Protein AF-A0A251S035-F1 (afdb_monomer_lite)

Organism: Helianthus annuus (NCBI:txid4232)

Radius of gyration: 19.84 Å; chains: 1; bounding box: 71×56×39 Å

Secondary structure (DSSP, 8-state):
--HHHHHHHHHGGGS-TTTSPPEEE--GGGS-GGGGSTT--HHHHHHHHHHHHHHHHHHTT---GGG--EEEEEEEETTEEEEEEEETTT--EEEE--------HHHHHTTHHHHTSTTTS--HHHHHHHHHHHHHHHHHHTTS----------

Foldseek 3Di:
DQVVQVVVLVCLVVDDPPPDAREHEAGQPLDDPVCPDPPHDLVNLCVSNVVRVLVSCVVSVVVALLRHQWYWHWHQDPNAIKIWIAGLVPRDIDIGHPDDDPDDPCVVCVCVVVSCGSSSDDRSVVSRVVSVVVVVVVVVVVVPDDDPDDDDDD

Sequence (154 aa):
MDAFVDVLNFEEKKRDKKSSPYRLFLPTTILQDEMFEPKITDSDRLKVFGPSVDDILCKYQVKKVDKVDLIFIPVLLSDHYWCLCFNMKNGDIELIDNSRYAESFTKRYRGRPEKLSSNTIPKRQNWTKRVDNKVGKSKNNSKGNGLENSSKRL

InterPro domains:
  IPR038765 Papain-like cysteine peptidase superfamily [SSF54001]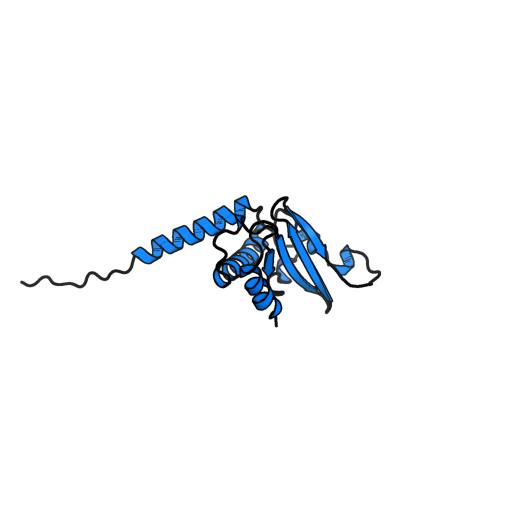 (43-104)

Structure (mmCIF, N/CA/C/O backbone):
data_AF-A0A251S035-F1
#
_entry.id   AF-A0A251S035-F1
#
loop_
_atom_site.group_PDB
_atom_site.id
_atom_site.type_symbol
_atom_site.label_atom_id
_atom_site.label_alt_id
_atom_site.label_comp_id
_atom_site.label_asym_id
_atom_site.label_entity_id
_atom_site.label_seq_id
_atom_site.pdbx_PDB_ins_code
_atom_site.Cartn_x
_atom_site.Cartn_y
_atom_site.Cartn_z
_atom_site.occupancy
_atom_site.B_iso_or_equiv
_atom_site.auth_seq_id
_atom_site.auth_comp_id
_atom_site.auth_asym_id
_atom_site.auth_atom_id
_atom_site.pdbx_PDB_model_num
ATOM 1 N N . MET A 1 1 ? -10.310 -9.720 -10.085 1.00 59.16 1 MET A N 1
ATOM 2 C CA . MET A 1 1 ? -11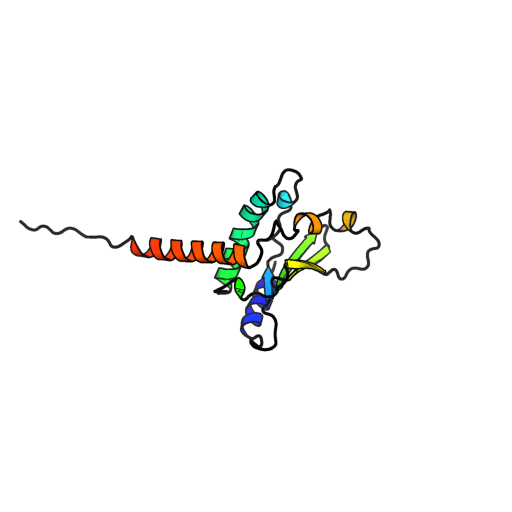.354 -9.605 -9.042 1.00 59.16 1 MET A CA 1
ATOM 3 C C . MET A 1 1 ? -10.637 -9.545 -7.701 1.00 59.16 1 MET A C 1
ATOM 5 O O . MET A 1 1 ? -9.929 -10.487 -7.380 1.00 59.16 1 MET A O 1
ATOM 9 N N . ASP A 1 2 ? -10.774 -8.449 -6.955 1.00 87.19 2 ASP A N 1
ATOM 10 C CA . ASP A 1 2 ? -9.996 -8.173 -5.733 1.00 87.19 2 ASP A CA 1
ATOM 11 C C . ASP A 1 2 ? -10.732 -8.611 -4.451 1.00 87.19 2 ASP A C 1
ATOM 13 O O . ASP A 1 2 ? -10.765 -7.894 -3.454 1.00 87.19 2 ASP A O 1
ATOM 17 N N . ALA A 1 3 ? -11.347 -9.799 -4.462 1.00 90.94 3 ALA A N 1
ATOM 18 C CA . ALA A 1 3 ? -12.178 -10.281 -3.349 1.00 90.94 3 ALA A CA 1
ATOM 19 C C . ALA A 1 3 ? -11.421 -10.351 -2.005 1.00 90.94 3 ALA A C 1
ATOM 21 O O . ALA A 1 3 ? -12.020 -10.185 -0.942 1.00 90.94 3 ALA A O 1
ATOM 22 N N . PHE A 1 4 ? -10.095 -10.532 -2.041 1.00 91.62 4 PHE A N 1
ATOM 23 C CA . PHE A 1 4 ? -9.248 -10.501 -0.846 1.00 91.62 4 PHE A CA 1
ATOM 24 C C . PHE A 1 4 ? -9.342 -9.160 -0.097 1.00 91.62 4 PHE A C 1
ATOM 26 O O . PHE A 1 4 ? -9.219 -9.144 1.123 1.00 91.62 4 PHE A O 1
ATOM 33 N N . VAL A 1 5 ? -9.593 -8.043 -0.791 1.00 94.31 5 VAL A N 1
ATOM 34 C CA . VAL A 1 5 ? -9.714 -6.713 -0.175 1.00 94.31 5 VAL A CA 1
ATOM 35 C C . VAL A 1 5 ? -10.910 -6.679 0.764 1.00 94.31 5 VAL A C 1
ATOM 37 O O . VAL A 1 5 ? -10.788 -6.209 1.893 1.00 94.31 5 VAL A O 1
ATOM 40 N N . ASP A 1 6 ? -12.057 -7.183 0.309 1.00 94.88 6 ASP A N 1
ATOM 41 C CA . ASP A 1 6 ? -13.276 -7.230 1.114 1.00 94.88 6 ASP A CA 1
ATOM 42 C C . ASP A 1 6 ? -13.103 -8.157 2.317 1.00 94.88 6 ASP A C 1
ATOM 44 O O . ASP A 1 6 ? -13.407 -7.762 3.442 1.00 94.88 6 ASP A O 1
ATOM 48 N N . VAL A 1 7 ? -12.545 -9.353 2.102 1.00 96.38 7 VAL A N 1
ATOM 49 C CA . VAL A 1 7 ? -12.324 -10.338 3.169 1.00 96.38 7 VAL A CA 1
ATOM 50 C C . VAL A 1 7 ? -11.355 -9.805 4.224 1.00 96.38 7 VAL A C 1
ATOM 52 O O . VAL A 1 7 ? -11.696 -9.759 5.404 1.00 96.38 7 VAL A O 1
ATOM 55 N N . LEU A 1 8 ? -10.162 -9.356 3.825 1.00 96.56 8 LEU A N 1
ATOM 56 C CA . LEU A 1 8 ? -9.121 -8.959 4.774 1.00 96.56 8 LEU A CA 1
ATOM 57 C C . LEU A 1 8 ? -9.496 -7.685 5.539 1.00 96.56 8 LEU A C 1
ATOM 59 O O . LEU A 1 8 ? -9.329 -7.634 6.757 1.00 96.56 8 LEU A O 1
ATOM 63 N N . ASN A 1 9 ? -10.071 -6.677 4.873 1.00 95.81 9 ASN A N 1
ATOM 64 C CA . ASN A 1 9 ? -10.527 -5.474 5.577 1.00 95.81 9 ASN A CA 1
ATOM 65 C C . ASN A 1 9 ? -11.749 -5.744 6.470 1.00 95.81 9 ASN A C 1
ATOM 67 O O . ASN A 1 9 ? -11.941 -5.055 7.475 1.00 95.81 9 ASN A O 1
ATOM 71 N N . PHE A 1 10 ? -12.588 -6.732 6.138 1.00 95.00 10 PHE A N 1
ATOM 72 C CA . PHE A 1 10 ? -13.664 -7.161 7.028 1.00 95.00 10 PHE A CA 1
ATOM 73 C C . PHE A 1 10 ? -13.118 -7.859 8.279 1.00 95.00 10 PHE A C 1
ATOM 75 O O . PHE A 1 10 ? -13.547 -7.533 9.387 1.00 95.00 10 PHE A O 1
ATOM 82 N N . GLU A 1 11 ? -12.145 -8.759 8.128 1.00 95.06 11 GLU A N 1
ATOM 83 C CA . GLU A 1 11 ? -11.505 -9.452 9.253 1.00 95.06 11 GLU A CA 1
ATOM 84 C C . GLU A 1 11 ? -10.732 -8.495 10.174 1.00 95.06 11 GLU A C 1
ATOM 86 O O . GLU A 1 11 ? -10.744 -8.669 11.394 1.00 95.06 11 GLU A O 1
ATOM 91 N N . GLU A 1 12 ? -10.173 -7.399 9.651 1.00 94.88 12 GLU A N 1
ATOM 92 C CA . GLU A 1 12 ? -9.535 -6.365 10.481 1.00 94.88 12 GLU A CA 1
ATOM 93 C C . GLU A 1 12 ? -10.496 -5.715 11.495 1.00 94.88 12 GLU A C 1
ATOM 95 O O . GLU A 1 12 ? -10.054 -5.213 12.532 1.00 94.88 12 GLU A O 1
ATOM 100 N N . LYS A 1 13 ? -11.819 -5.792 11.288 1.00 91.00 13 LYS A N 1
ATOM 101 C CA . LYS A 1 13 ? -12.808 -5.354 12.291 1.00 91.00 13 LYS A CA 1
ATOM 102 C C . LYS A 1 13 ? -12.779 -6.211 13.562 1.00 91.00 13 LYS A C 1
ATOM 104 O O . LYS A 1 13 ? -13.167 -5.719 14.624 1.00 91.00 13 LYS A O 1
ATOM 109 N N . LYS A 1 14 ? -12.325 -7.464 13.458 1.00 93.38 14 LYS A N 1
ATOM 110 C CA . LYS A 1 14 ? -12.252 -8.450 14.549 1.00 93.38 14 LYS A CA 1
ATOM 111 C C . LYS A 1 14 ? -10.862 -8.555 15.183 1.00 93.38 14 LYS A C 1
ATOM 113 O O . LYS A 1 14 ? -10.695 -9.301 16.144 1.00 93.38 14 LYS A O 1
ATOM 118 N N . ARG A 1 15 ? -9.862 -7.832 14.670 1.00 94.56 15 ARG A N 1
ATOM 119 C CA . ARG A 1 15 ? -8.482 -7.893 15.179 1.00 94.56 15 ARG A CA 1
ATOM 120 C C . ARG A 1 15 ? -8.404 -7.479 16.658 1.00 94.56 15 ARG A C 1
ATOM 122 O O . ARG A 1 15 ? -9.155 -6.607 17.112 1.00 94.56 15 ARG A O 1
ATOM 129 N N . ASP A 1 16 ? -7.411 -7.991 17.383 1.00 95.44 16 ASP A N 1
ATOM 130 C CA . ASP A 1 16 ? -7.108 -7.492 18.727 1.00 95.44 16 ASP A CA 1
ATOM 131 C C . ASP A 1 16 ? -6.612 -6.037 18.662 1.00 95.44 16 ASP A C 1
ATOM 133 O O . ASP A 1 16 ? -5.594 -5.722 18.050 1.00 95.44 16 ASP A O 1
ATOM 137 N N . LYS A 1 17 ? -7.339 -5.129 19.318 1.00 91.38 17 LYS A N 1
ATOM 138 C CA . LYS A 1 17 ? -7.030 -3.694 19.362 1.00 91.38 17 LYS A CA 1
ATOM 139 C C . LYS A 1 17 ? -5.798 -3.335 20.182 1.00 91.38 17 LYS A C 1
ATOM 141 O O . LYS A 1 17 ? -5.326 -2.211 20.021 1.00 91.38 17 LYS A O 1
ATOM 146 N N . LYS A 1 18 ? -5.318 -4.222 21.053 1.00 90.38 18 LYS A N 1
ATOM 147 C CA . LYS A 1 18 ? -4.183 -3.951 21.941 1.00 90.38 18 LYS A CA 1
ATOM 148 C C . LYS A 1 18 ? -2.868 -4.477 21.380 1.00 90.38 18 LYS A C 1
ATOM 150 O O . LYS A 1 18 ? -1.870 -3.770 21.460 1.00 90.38 18 LYS A O 1
ATOM 155 N N . SER A 1 19 ? -2.870 -5.692 20.833 1.00 92.62 19 SER A N 1
ATOM 156 C CA . SER A 1 19 ? -1.638 -6.377 20.418 1.00 92.62 19 SER A CA 1
ATOM 157 C C . SER A 1 19 ? -1.417 -6.428 18.903 1.00 92.62 19 SER A C 1
ATOM 159 O O . SER A 1 19 ? -0.282 -6.601 18.467 1.00 92.62 19 SER A O 1
ATOM 161 N N . SER A 1 20 ? -2.467 -6.262 18.089 1.00 94.75 20 SER A N 1
ATOM 162 C CA . SER A 1 20 ? -2.376 -6.425 16.636 1.00 94.75 20 SER A CA 1
ATOM 163 C C . SER A 1 20 ? -2.236 -5.077 15.917 1.00 94.75 20 SER A C 1
ATOM 165 O O . SER A 1 20 ? -2.997 -4.152 16.227 1.00 94.75 20 SER A O 1
ATOM 167 N N . PRO A 1 21 ? -1.309 -4.939 14.946 1.00 94.69 21 PRO A N 1
ATOM 168 C CA . PRO A 1 21 ? -1.247 -3.745 14.112 1.00 94.69 21 PRO A CA 1
ATOM 169 C C . PRO A 1 21 ? -2.527 -3.619 13.287 1.00 94.69 21 PRO A C 1
ATOM 171 O O . PRO A 1 21 ? -3.033 -4.611 12.761 1.00 94.69 21 PRO A O 1
ATOM 174 N N . TYR A 1 22 ? -3.036 -2.398 13.132 1.00 95.12 22 TYR A N 1
ATOM 175 C CA . TYR A 1 22 ? -4.167 -2.169 12.238 1.00 95.12 22 TYR A CA 1
ATOM 176 C C . TYR A 1 22 ? -3.681 -2.093 10.789 1.00 95.12 22 TYR A C 1
ATOM 178 O O . TYR A 1 22 ? -2.903 -1.204 10.433 1.00 95.12 22 TYR A O 1
ATOM 186 N N . ARG A 1 23 ? -4.152 -3.013 9.951 1.00 96.06 23 ARG A N 1
ATOM 187 C CA . ARG A 1 23 ? -3.780 -3.127 8.543 1.00 96.06 23 ARG A CA 1
ATOM 188 C C . ARG A 1 23 ? -4.917 -2.643 7.650 1.00 96.06 23 ARG A C 1
ATOM 190 O O . ARG A 1 23 ? -6.088 -2.853 7.952 1.00 96.06 23 ARG A O 1
ATOM 197 N N . LEU A 1 24 ? -4.564 -1.998 6.546 1.00 95.56 24 LEU A N 1
ATOM 198 C CA . LEU A 1 24 ? -5.488 -1.641 5.473 1.00 95.56 24 LEU A CA 1
ATOM 199 C C . LEU A 1 24 ? -5.024 -2.314 4.185 1.00 95.56 24 LEU A C 1
ATOM 201 O O . LEU A 1 24 ? -3.866 -2.167 3.800 1.00 95.56 24 LEU A O 1
ATOM 205 N N . PHE A 1 25 ? -5.923 -3.020 3.511 1.00 95.88 25 PHE A N 1
ATOM 206 C CA . PHE A 1 25 ? -5.625 -3.710 2.258 1.00 95.88 25 PHE A CA 1
ATOM 207 C C . PHE A 1 25 ? -6.261 -2.949 1.100 1.00 95.88 25 PHE A C 1
ATOM 209 O O . PHE A 1 25 ? -7.458 -2.658 1.137 1.00 95.88 25 PHE A O 1
ATOM 216 N N . LEU A 1 26 ? -5.470 -2.599 0.088 1.00 94.62 26 LEU A N 1
ATOM 217 C CA . LEU A 1 26 ? -5.941 -1.872 -1.090 1.00 94.62 26 LEU A CA 1
ATOM 218 C C . LEU A 1 26 ? -6.153 -2.820 -2.284 1.00 94.62 26 LEU A C 1
ATOM 220 O O . LEU A 1 26 ? -5.515 -3.872 -2.347 1.00 94.62 26 LEU A O 1
ATOM 224 N N . PRO A 1 27 ? -7.047 -2.476 -3.229 1.00 93.81 27 PRO A N 1
ATOM 225 C CA . PRO A 1 27 ? -7.206 -3.226 -4.472 1.00 93.81 27 PRO A CA 1
ATOM 226 C C . PRO A 1 27 ? -5.971 -3.121 -5.366 1.00 93.81 27 PRO A C 1
ATOM 228 O O . PRO A 1 27 ? -5.213 -2.153 -5.296 1.00 93.81 27 PRO A O 1
ATOM 231 N N . THR A 1 28 ? -5.806 -4.100 -6.253 1.00 91.50 28 THR A N 1
ATOM 232 C CA . THR A 1 28 ? -4.696 -4.155 -7.219 1.00 91.50 28 THR A CA 1
ATOM 233 C C . THR A 1 28 ? -4.756 -3.000 -8.216 1.00 91.50 28 THR A C 1
ATOM 235 O O . THR A 1 28 ? -3.734 -2.545 -8.719 1.00 91.50 28 THR A O 1
ATOM 238 N N . THR A 1 29 ? -5.954 -2.459 -8.436 1.00 89.81 29 THR A N 1
ATOM 239 C CA . THR A 1 29 ? -6.219 -1.327 -9.328 1.00 89.81 29 THR A CA 1
ATOM 240 C C . THR A 1 29 ? -5.855 0.035 -8.733 1.00 89.81 29 THR A C 1
ATOM 242 O O . THR A 1 29 ? -6.039 1.049 -9.404 1.00 89.81 29 THR A O 1
ATOM 245 N N . ILE A 1 30 ? -5.389 0.104 -7.477 1.00 90.25 30 ILE A N 1
ATOM 246 C CA . ILE A 1 30 ? -5.087 1.388 -6.821 1.00 90.25 30 ILE A CA 1
ATOM 247 C C . ILE A 1 30 ? -3.841 2.073 -7.409 1.00 90.25 30 ILE A C 1
ATOM 249 O O . ILE A 1 30 ? -3.712 3.293 -7.316 1.00 90.25 30 ILE A O 1
ATOM 253 N N . LEU A 1 31 ? -2.928 1.297 -8.002 1.00 87.69 31 LEU A N 1
ATOM 254 C CA . LEU A 1 31 ? -1.737 1.790 -8.689 1.00 87.69 31 LEU A CA 1
ATOM 255 C C . LEU A 1 31 ? -1.885 1.545 -10.189 1.00 87.69 31 LEU A C 1
ATOM 257 O O . LEU A 1 31 ? -1.726 0.422 -10.659 1.00 87.69 31 LEU A O 1
ATOM 261 N N . GLN A 1 32 ? -2.178 2.610 -10.927 1.00 85.56 32 GLN A N 1
ATOM 262 C CA . GLN A 1 32 ? -2.333 2.576 -12.381 1.00 85.56 32 GLN A CA 1
ATOM 263 C C . GLN A 1 32 ? -0.978 2.761 -13.076 1.00 85.56 32 GLN A C 1
ATOM 265 O O . GLN A 1 32 ? -0.081 3.412 -12.535 1.00 85.56 32 GLN A O 1
ATOM 270 N N . ASP A 1 33 ? -0.812 2.195 -14.268 1.00 85.56 33 ASP A N 1
ATOM 271 C CA . ASP A 1 33 ? 0.462 2.210 -14.999 1.00 85.56 33 ASP A CA 1
ATOM 272 C C . ASP A 1 33 ? 0.899 3.627 -15.378 1.00 85.56 33 ASP A C 1
ATOM 274 O O . ASP A 1 33 ? 2.079 3.972 -15.261 1.00 85.56 33 ASP A O 1
ATOM 278 N N . GLU A 1 34 ? -0.069 4.475 -15.709 1.00 88.25 34 GLU A N 1
ATOM 279 C CA . GLU A 1 34 ? 0.099 5.883 -16.050 1.00 88.25 34 GLU A CA 1
ATOM 280 C C . GLU A 1 34 ? 0.787 6.646 -14.914 1.00 88.25 34 GLU A C 1
ATOM 282 O O . GLU A 1 34 ? 1.605 7.527 -15.166 1.00 88.25 34 GLU A O 1
ATOM 287 N N . MET A 1 35 ? 0.552 6.263 -13.650 1.00 86.62 35 MET A N 1
ATOM 288 C CA . MET A 1 35 ? 1.189 6.893 -12.484 1.00 86.62 35 MET A CA 1
ATOM 289 C C . MET A 1 35 ? 2.719 6.763 -12.502 1.00 86.62 35 MET A C 1
ATOM 291 O O . MET A 1 35 ? 3.421 7.521 -11.825 1.00 86.62 35 MET A O 1
ATOM 295 N N . PHE A 1 36 ? 3.256 5.808 -13.259 1.00 87.12 36 PHE A N 1
ATOM 296 C CA . PHE A 1 36 ? 4.685 5.532 -13.344 1.00 87.12 36 PHE A CA 1
ATOM 297 C C . PHE A 1 36 ? 5.332 6.094 -14.611 1.00 87.12 36 PHE A C 1
ATOM 299 O O . PHE A 1 36 ? 6.537 5.893 -14.803 1.00 87.12 36 PHE A O 1
ATOM 306 N N . GLU A 1 37 ? 4.599 6.835 -15.443 1.00 89.19 37 GLU A N 1
ATOM 307 C CA . GLU A 1 37 ? 5.182 7.538 -16.585 1.00 89.19 37 GLU A CA 1
ATOM 308 C C . GLU A 1 37 ? 6.200 8.607 -16.130 1.00 89.19 37 GLU A C 1
ATOM 310 O O . GLU A 1 37 ? 6.001 9.254 -15.097 1.00 89.19 37 GLU A O 1
ATOM 315 N N . PRO A 1 38 ? 7.294 8.842 -16.886 1.00 86.25 38 PRO A N 1
ATOM 316 C CA . PRO A 1 38 ? 8.369 9.754 -16.476 1.00 86.25 38 PRO A CA 1
ATOM 317 C C . PRO A 1 38 ? 7.928 11.193 -16.173 1.00 86.25 38 PRO A C 1
ATOM 319 O O . PRO A 1 38 ? 8.511 11.840 -15.311 1.00 86.25 38 PRO A O 1
ATOM 322 N N . LYS A 1 39 ? 6.899 11.691 -16.868 1.00 89.88 39 LYS A N 1
ATOM 323 C CA . LYS A 1 39 ? 6.377 13.062 -16.714 1.00 89.88 39 LYS A CA 1
ATOM 324 C C . LYS A 1 39 ? 5.501 13.257 -15.472 1.00 89.88 39 LYS A C 1
ATOM 326 O O . LYS A 1 39 ? 5.159 14.389 -15.148 1.00 89.88 39 LYS A O 1
ATOM 331 N N . ILE A 1 40 ? 5.089 12.173 -14.817 1.00 88.38 40 ILE A N 1
ATOM 332 C CA . ILE A 1 40 ? 4.148 12.238 -13.700 1.00 88.38 40 ILE A CA 1
ATOM 333 C C . ILE A 1 40 ? 4.897 12.578 -12.416 1.00 88.38 40 ILE A C 1
ATOM 335 O O . ILE A 1 40 ? 5.844 11.891 -12.021 1.00 88.38 40 ILE A O 1
ATOM 339 N N . THR A 1 41 ? 4.445 13.640 -11.752 1.00 86.62 41 THR A N 1
ATOM 340 C CA . THR A 1 41 ? 4.996 14.095 -10.473 1.00 86.62 41 THR A CA 1
ATOM 341 C C . THR A 1 41 ? 4.342 13.374 -9.293 1.00 86.62 41 THR A C 1
ATOM 343 O O . THR A 1 41 ? 3.240 12.836 -9.408 1.00 86.62 41 THR A O 1
ATOM 346 N N . ASP A 1 42 ? 4.970 13.423 -8.119 1.00 81.69 42 ASP A N 1
ATOM 347 C CA . ASP A 1 42 ? 4.395 12.898 -6.870 1.00 81.69 42 ASP A CA 1
ATOM 348 C C . ASP A 1 42 ? 3.032 13.536 -6.546 1.00 81.69 42 ASP A C 1
ATOM 350 O O . ASP A 1 42 ? 2.111 12.866 -6.079 1.00 81.69 42 ASP A O 1
ATOM 354 N N . SER A 1 43 ? 2.871 14.827 -6.859 1.00 83.25 43 SER A N 1
ATOM 355 C CA . SER A 1 43 ? 1.601 15.548 -6.706 1.00 83.25 43 SER A CA 1
ATOM 356 C C . SER A 1 43 ? 0.509 14.969 -7.606 1.00 83.25 43 SER A C 1
ATOM 358 O O . SER A 1 43 ? -0.626 14.779 -7.166 1.00 83.25 43 SER A O 1
ATOM 360 N N . ASP A 1 44 ? 0.846 14.633 -8.851 1.00 86.69 44 ASP A N 1
ATOM 361 C CA . ASP A 1 44 ? -0.106 14.042 -9.792 1.00 86.69 44 ASP A CA 1
ATOM 362 C C . ASP A 1 44 ? -0.474 12.611 -9.392 1.00 86.69 44 ASP A C 1
ATOM 364 O O . ASP A 1 44 ? -1.659 12.268 -9.387 1.00 86.69 44 ASP A O 1
ATOM 368 N N . ARG A 1 45 ? 0.499 11.814 -8.921 1.00 86.12 45 ARG A N 1
ATOM 369 C CA . ARG A 1 45 ? 0.230 10.496 -8.316 1.00 86.12 45 ARG A CA 1
ATOM 370 C C . ARG A 1 45 ? -0.742 10.618 -7.148 1.00 86.12 45 ARG A C 1
ATOM 372 O O . ARG A 1 45 ? -1.711 9.868 -7.077 1.00 86.12 45 ARG A O 1
ATOM 379 N N . LEU A 1 46 ? -0.538 11.590 -6.259 1.00 82.75 46 LEU A N 1
ATOM 380 C CA . LEU A 1 46 ? -1.384 11.792 -5.082 1.00 82.75 46 LEU A CA 1
ATOM 381 C C . LEU A 1 46 ? -2.818 12.240 -5.422 1.00 82.75 46 LEU A C 1
ATOM 383 O O . LEU A 1 46 ? -3.760 11.928 -4.677 1.00 82.75 46 LEU A O 1
ATOM 387 N N . LYS A 1 47 ? -3.014 12.963 -6.530 1.00 83.94 47 LYS A N 1
ATOM 388 C CA . LYS A 1 47 ? -4.354 13.341 -7.015 1.00 83.94 47 LYS A CA 1
ATOM 389 C C . LYS A 1 47 ? -5.168 12.124 -7.456 1.00 83.94 47 LYS A C 1
ATOM 391 O O . LYS A 1 47 ? -6.374 12.133 -7.243 1.00 83.94 47 LYS A O 1
ATOM 396 N N . VAL A 1 48 ? -4.521 11.092 -8.000 1.00 83.88 48 VAL A N 1
ATOM 397 C CA . VAL A 1 48 ? -5.170 9.840 -8.440 1.00 83.88 48 VAL A CA 1
ATOM 398 C C . VAL A 1 48 ? -5.285 8.831 -7.293 1.00 83.88 48 VAL A C 1
ATOM 400 O O . VAL A 1 48 ? -6.353 8.278 -7.030 1.00 83.88 48 VAL A O 1
ATOM 403 N N . PHE A 1 49 ? -4.194 8.630 -6.559 1.00 85.06 49 PHE A N 1
ATOM 404 C CA . PHE A 1 49 ? -4.104 7.652 -5.478 1.00 85.06 49 PHE A CA 1
ATOM 405 C C . PHE A 1 49 ? -4.992 8.017 -4.286 1.00 85.06 49 PHE A C 1
ATOM 407 O O . PHE A 1 49 ? -5.706 7.184 -3.729 1.00 85.06 49 PHE A O 1
ATOM 414 N N . GLY A 1 50 ? -4.966 9.290 -3.894 1.00 84.50 50 GLY A N 1
ATOM 415 C CA . GLY A 1 50 ? -5.617 9.753 -2.679 1.00 84.50 50 GLY A CA 1
ATOM 416 C C . GLY A 1 50 ? -7.133 9.545 -2.630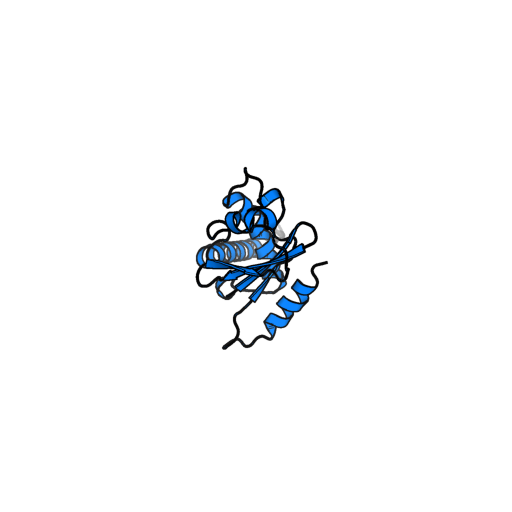 1.00 84.50 50 GLY A C 1
ATOM 417 O O . GLY A 1 50 ? -7.607 9.009 -1.632 1.00 84.50 50 GLY A O 1
ATOM 418 N N . PRO A 1 51 ? -7.911 9.942 -3.658 1.00 86.81 51 PRO A N 1
ATOM 419 C CA . PRO A 1 51 ? -9.357 9.731 -3.659 1.00 86.81 51 PRO A CA 1
ATOM 420 C C . PRO A 1 51 ? -9.726 8.248 -3.578 1.00 86.81 51 PRO A C 1
ATOM 422 O O . PRO A 1 51 ? -10.591 7.890 -2.788 1.00 86.81 51 PRO A O 1
ATOM 425 N N . SER A 1 52 ? -9.000 7.389 -4.299 1.00 87.50 52 SER A N 1
ATOM 426 C CA . SER A 1 52 ? -9.219 5.939 -4.287 1.00 87.50 52 SER A CA 1
ATOM 427 C C . SER A 1 52 ? -9.029 5.341 -2.890 1.00 87.50 52 SER A C 1
ATOM 429 O O . SER A 1 52 ? -9.829 4.526 -2.436 1.00 87.50 52 SER A O 1
ATOM 431 N N . VAL A 1 53 ? -8.002 5.782 -2.158 1.00 88.00 53 VAL A N 1
ATOM 432 C CA . VAL A 1 53 ? -7.801 5.371 -0.761 1.00 88.00 53 VAL A CA 1
ATOM 433 C C . VAL A 1 53 ? -8.876 5.960 0.156 1.00 88.00 53 VAL A C 1
ATOM 435 O O . VAL A 1 53 ? -9.361 5.252 1.036 1.00 88.00 53 VAL A O 1
ATOM 438 N N . ASP A 1 54 ? -9.296 7.214 -0.050 1.00 86.56 54 ASP A N 1
ATOM 439 C CA . ASP A 1 54 ? -10.392 7.822 0.720 1.00 86.56 54 ASP A CA 1
ATOM 440 C C . ASP A 1 54 ? -11.694 7.003 0.5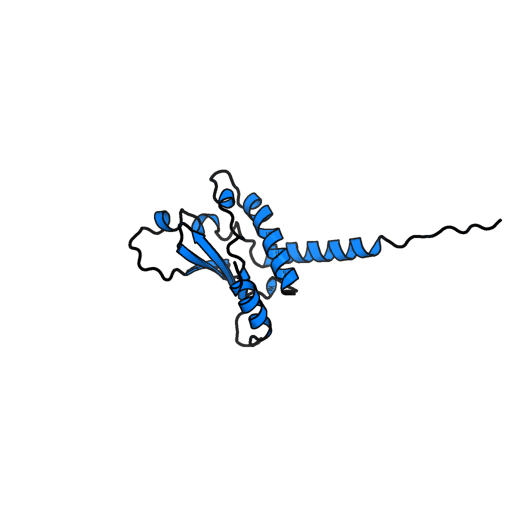91 1.00 86.56 54 ASP A C 1
ATOM 442 O O . ASP A 1 54 ? -12.407 6.816 1.582 1.00 86.56 54 ASP A O 1
ATOM 446 N N . ASP A 1 55 ? -11.988 6.479 -0.600 1.00 89.56 55 ASP A N 1
ATOM 447 C CA . ASP A 1 55 ? -13.175 5.658 -0.860 1.00 89.56 55 ASP A CA 1
ATOM 448 C C . ASP A 1 55 ? -13.091 4.299 -0.152 1.00 89.56 55 ASP A C 1
ATOM 450 O O . ASP A 1 55 ? -14.071 3.843 0.443 1.00 89.56 55 ASP A O 1
ATOM 454 N N . ILE A 1 56 ? -11.904 3.685 -0.116 1.00 91.25 56 ILE A N 1
ATOM 455 C CA . ILE A 1 56 ? -11.645 2.458 0.652 1.00 91.25 56 ILE A CA 1
ATOM 456 C C . ILE A 1 56 ? -11.805 2.705 2.159 1.00 91.25 56 ILE A C 1
ATOM 458 O O . ILE A 1 56 ? -12.484 1.937 2.846 1.00 91.25 56 ILE A O 1
ATOM 462 N N . LEU A 1 57 ? -11.241 3.799 2.681 1.00 89.81 57 LEU A N 1
ATOM 463 C CA . LEU A 1 57 ? -11.407 4.190 4.084 1.00 89.81 57 LEU A CA 1
ATOM 464 C C . LEU A 1 57 ? -12.892 4.383 4.427 1.00 89.81 57 LEU A C 1
ATOM 466 O O . LEU A 1 57 ? -13.342 3.931 5.482 1.00 89.81 57 LEU A O 1
ATOM 470 N N . CYS A 1 58 ? -13.662 5.005 3.529 1.00 90.12 58 CYS A N 1
ATOM 471 C CA . CYS A 1 58 ? -15.102 5.185 3.685 1.00 90.12 58 CYS A CA 1
ATOM 472 C C . CYS A 1 58 ? -15.844 3.840 3.698 1.00 90.12 58 CYS A C 1
ATOM 474 O O . CYS A 1 58 ? -16.565 3.550 4.658 1.00 90.12 58 CYS A O 1
ATOM 476 N N . LYS A 1 59 ? -15.602 2.985 2.694 1.00 91.81 59 LYS A N 1
ATOM 477 C CA . LYS A 1 59 ? -16.224 1.660 2.541 1.00 91.81 59 LYS A CA 1
ATOM 478 C C . LYS A 1 59 ? -16.055 0.795 3.793 1.00 91.81 59 LYS A C 1
ATOM 480 O O . LYS A 1 59 ? -17.018 0.181 4.254 1.00 91.81 59 LYS A O 1
ATOM 485 N N . TYR A 1 60 ? -14.859 0.781 4.383 1.00 90.88 60 TYR A N 1
ATOM 486 C CA . TYR A 1 60 ? -14.564 -0.026 5.575 1.00 90.88 60 TYR A CA 1
ATOM 487 C C . TYR A 1 60 ? -14.690 0.736 6.899 1.00 90.88 60 TYR A C 1
ATOM 489 O O . TYR A 1 60 ? -14.343 0.200 7.951 1.00 90.88 60 TYR A O 1
ATOM 497 N N . GLN A 1 61 ? -15.253 1.950 6.874 1.00 88.75 61 GLN A N 1
ATOM 498 C CA . GLN A 1 61 ? -15.542 2.770 8.057 1.00 88.75 61 GLN A CA 1
ATOM 499 C C . GLN A 1 61 ? -14.294 3.078 8.904 1.00 88.75 61 GLN A C 1
ATOM 501 O O . GLN A 1 61 ? -14.347 3.183 10.136 1.00 88.75 61 GLN A O 1
ATOM 506 N N . VAL A 1 62 ? -13.155 3.263 8.240 1.00 87.06 62 VAL A N 1
ATOM 507 C CA . VAL A 1 62 ? -11.894 3.654 8.866 1.00 87.06 62 VAL A CA 1
ATOM 508 C C . VAL A 1 62 ? -11.947 5.147 9.183 1.00 87.06 62 VAL A C 1
ATOM 510 O O . VAL A 1 62 ? -11.600 5.998 8.371 1.00 87.06 62 VAL A O 1
ATOM 513 N N . LYS A 1 63 ? -12.410 5.477 10.394 1.00 78.00 63 LYS A N 1
ATOM 514 C CA . LYS A 1 63 ? -12.677 6.869 10.808 1.00 78.00 63 LYS A CA 1
ATOM 515 C C . LYS A 1 63 ? -11.443 7.767 10.831 1.00 78.00 63 LYS A C 1
ATOM 517 O O . LYS A 1 63 ? -11.584 8.978 10.707 1.00 78.00 63 LYS A O 1
ATOM 522 N N . LYS A 1 64 ? -10.263 7.192 11.065 1.00 75.12 64 LYS A N 1
ATOM 523 C CA . LYS A 1 64 ? -9.007 7.934 11.101 1.00 75.12 64 LYS A CA 1
ATOM 524 C C . LYS A 1 64 ? -7.890 7.113 10.473 1.00 75.12 64 LYS A C 1
ATOM 526 O O . LYS A 1 64 ? -7.560 6.034 10.965 1.00 75.12 64 LYS A O 1
ATOM 531 N N . VAL A 1 65 ? -7.292 7.654 9.414 1.00 78.38 65 VAL A N 1
ATOM 532 C CA . VAL A 1 65 ? -6.100 7.073 8.777 1.00 78.38 65 VAL A CA 1
ATOM 533 C C . VAL A 1 65 ? -4.930 7.000 9.759 1.00 78.38 65 VAL A C 1
ATOM 535 O O . VAL A 1 65 ? -4.116 6.088 9.693 1.00 78.38 65 VAL A O 1
ATOM 538 N N . ASP A 1 66 ? -4.889 7.916 10.734 1.00 78.12 66 ASP A N 1
ATOM 539 C CA . ASP A 1 66 ? -3.882 7.954 11.788 1.00 78.12 66 ASP A CA 1
ATOM 540 C C . ASP A 1 66 ? -3.959 6.770 12.753 1.00 78.12 66 ASP A C 1
ATOM 542 O O . ASP A 1 66 ? -3.180 6.738 13.694 1.00 78.12 66 ASP A O 1
ATOM 546 N N . LYS A 1 67 ? -4.894 5.832 12.590 1.00 84.38 67 LYS A N 1
ATOM 547 C CA . LYS A 1 67 ? -4.933 4.572 13.340 1.00 84.38 67 LYS A CA 1
ATOM 548 C C . LYS A 1 67 ? -4.449 3.385 12.525 1.00 84.38 67 LYS A C 1
ATOM 550 O O . LYS A 1 67 ? -4.258 2.333 13.118 1.00 84.38 67 LYS A O 1
ATOM 555 N N . VAL A 1 68 ? -4.274 3.543 11.216 1.00 90.94 68 VAL A N 1
ATOM 556 C CA . VAL A 1 68 ? -3.707 2.507 10.357 1.00 90.94 68 VAL A CA 1
ATOM 557 C C . VAL A 1 68 ? -2.202 2.471 10.598 1.00 90.94 68 VAL A C 1
ATOM 559 O O . VAL A 1 68 ? -1.531 3.504 10.560 1.00 90.94 68 VAL A O 1
ATOM 562 N N . ASP A 1 69 ? -1.689 1.283 10.893 1.00 92.88 69 ASP A N 1
ATOM 563 C CA . ASP A 1 69 ? -0.269 1.045 11.126 1.00 92.88 69 ASP A CA 1
ATOM 564 C C . ASP A 1 69 ? 0.433 0.605 9.844 1.00 92.88 69 ASP A C 1
ATOM 566 O O . ASP A 1 69 ? 1.543 1.062 9.590 1.00 92.88 69 ASP A O 1
ATOM 570 N N . LEU A 1 70 ? -0.221 -0.232 9.032 1.00 94.12 70 LEU A N 1
ATOM 571 C CA . LEU A 1 70 ? 0.326 -0.770 7.787 1.00 94.12 70 LEU A CA 1
ATOM 572 C C . LEU A 1 70 ? -0.692 -0.651 6.646 1.00 94.12 70 LEU A C 1
ATOM 574 O O . LEU A 1 70 ? -1.872 -0.955 6.839 1.00 94.12 70 LEU A O 1
ATOM 578 N N . ILE A 1 71 ? -0.239 -0.264 5.455 1.00 93.44 71 ILE A N 1
ATOM 579 C CA . ILE A 1 71 ? -1.044 -0.309 4.226 1.00 93.44 71 ILE A CA 1
ATOM 580 C C . ILE A 1 71 ? -0.417 -1.316 3.267 1.00 93.44 71 ILE A C 1
ATOM 582 O O . ILE A 1 71 ? 0.737 -1.163 2.877 1.00 93.44 71 ILE A O 1
ATOM 586 N N . PHE A 1 72 ? -1.193 -2.319 2.867 1.00 95.12 72 PHE A N 1
ATOM 587 C CA . PHE A 1 72 ? -0.793 -3.327 1.892 1.00 95.12 72 PHE A CA 1
ATOM 588 C C . PHE A 1 72 ? -1.358 -2.976 0.519 1.00 95.12 72 PHE A C 1
ATOM 590 O O . PHE A 1 72 ? -2.575 -2.842 0.353 1.00 95.12 72 PHE A O 1
ATOM 597 N N . ILE A 1 73 ? -0.468 -2.843 -0.461 1.00 92.62 73 ILE A N 1
ATOM 598 C CA . ILE A 1 73 ? -0.795 -2.535 -1.850 1.00 92.62 73 ILE A CA 1
ATOM 599 C C . ILE A 1 73 ? -0.309 -3.684 -2.730 1.00 92.62 73 ILE A C 1
ATOM 601 O O . ILE A 1 73 ? 0.890 -3.788 -2.993 1.00 92.62 73 ILE A O 1
ATOM 605 N N . PRO A 1 74 ? -1.201 -4.578 -3.168 1.00 93.00 74 PRO A N 1
ATOM 606 C CA . PRO A 1 74 ? -0.843 -5.594 -4.136 1.00 93.00 74 PRO A CA 1
ATOM 607 C C . PRO A 1 74 ? -0.666 -4.949 -5.509 1.00 93.00 74 PRO A C 1
ATOM 609 O O . PRO A 1 74 ? -1.441 -4.085 -5.915 1.00 93.00 74 PRO A O 1
ATOM 612 N N . VAL A 1 75 ? 0.363 -5.384 -6.223 1.00 90.44 75 VAL A N 1
ATOM 613 C CA . VAL A 1 75 ? 0.708 -4.912 -7.559 1.00 90.44 75 VAL A CA 1
ATOM 614 C C . VAL A 1 75 ? 0.727 -6.111 -8.488 1.00 90.44 75 VAL A C 1
ATOM 616 O O . VAL A 1 75 ? 1.435 -7.087 -8.239 1.00 90.44 75 VAL A O 1
ATOM 619 N N . LEU A 1 76 ? -0.058 -6.025 -9.559 1.00 88.62 76 LEU A N 1
ATOM 620 C CA . LEU A 1 76 ? 0.000 -6.959 -10.673 1.00 88.62 76 LEU A CA 1
ATOM 621 C C . LEU A 1 76 ? 0.895 -6.358 -11.752 1.00 88.62 76 LEU A C 1
ATOM 623 O O . LEU A 1 76 ? 0.601 -5.285 -12.276 1.00 88.62 76 LEU A O 1
ATOM 627 N N . LEU A 1 77 ? 1.989 -7.036 -12.087 1.00 87.25 77 LEU A N 1
ATOM 628 C CA . LEU A 1 77 ? 2.879 -6.609 -13.160 1.00 87.25 77 LEU A CA 1
ATOM 629 C C . LEU A 1 77 ? 3.372 -7.819 -13.949 1.00 87.25 77 LEU A C 1
ATOM 631 O O . LEU A 1 77 ? 4.044 -8.676 -13.389 1.00 87.25 77 LEU A O 1
ATOM 635 N N . SER A 1 78 ? 3.109 -7.841 -15.260 1.00 82.69 78 SER A N 1
ATOM 636 C CA . SER A 1 78 ? 3.524 -8.934 -16.167 1.00 82.69 78 SER A CA 1
ATOM 637 C C . SER A 1 78 ? 3.142 -10.322 -15.628 1.00 82.69 78 SER A C 1
ATOM 639 O O . SER A 1 78 ? 3.991 -11.200 -15.522 1.00 82.69 78 SER A O 1
ATOM 641 N N . ASP A 1 79 ? 1.880 -10.473 -15.219 1.00 83.50 79 ASP A N 1
ATOM 642 C CA . ASP A 1 79 ? 1.289 -11.706 -14.673 1.00 83.50 79 ASP A CA 1
ATOM 643 C C . ASP A 1 79 ? 1.849 -12.198 -13.330 1.00 83.50 79 ASP A C 1
ATOM 645 O O . ASP A 1 79 ? 1.491 -13.281 -12.865 1.00 83.50 79 ASP A O 1
ATOM 649 N N . HIS A 1 80 ? 2.668 -11.389 -12.652 1.00 88.56 80 HIS A N 1
ATOM 650 C CA . HIS A 1 80 ? 3.146 -11.685 -11.305 1.00 88.56 80 HIS A CA 1
ATOM 651 C C . HIS A 1 80 ? 2.565 -10.724 -10.269 1.00 88.56 80 HIS A C 1
ATOM 653 O O . HIS A 1 80 ? 2.561 -9.503 -10.459 1.00 88.56 80 HIS A O 1
ATOM 659 N N . TYR A 1 81 ? 2.114 -11.290 -9.148 1.00 89.81 81 TYR A N 1
ATOM 660 C CA . TYR A 1 81 ? 1.668 -10.535 -7.984 1.00 89.81 81 TYR A CA 1
ATOM 661 C C . TYR A 1 81 ? 2.799 -10.375 -6.975 1.00 89.81 81 TYR A C 1
ATOM 663 O O . TYR A 1 81 ? 3.414 -11.342 -6.533 1.00 89.81 81 TYR A O 1
ATOM 671 N N . TRP A 1 82 ? 2.998 -9.143 -6.538 1.00 92.50 82 TRP A N 1
ATOM 672 C CA . TRP A 1 82 ? 3.847 -8.788 -5.405 1.00 92.50 82 TRP A CA 1
ATOM 673 C C . TRP A 1 82 ? 3.138 -7.710 -4.583 1.00 92.50 82 TRP A C 1
ATOM 675 O O . TRP A 1 82 ? 2.102 -7.186 -4.993 1.00 92.50 82 TRP A O 1
ATOM 685 N N . CYS A 1 83 ? 3.631 -7.407 -3.387 1.00 93.00 83 CYS A N 1
ATOM 686 C CA . CYS A 1 83 ? 2.955 -6.492 -2.475 1.00 93.00 83 CYS A CA 1
ATOM 687 C C . CYS A 1 83 ? 3.919 -5.456 -1.906 1.00 93.00 83 CYS A C 1
ATOM 689 O O . CYS A 1 83 ? 5.018 -5.788 -1.472 1.00 93.00 83 CYS A O 1
ATOM 691 N N . LEU A 1 84 ? 3.487 -4.200 -1.884 1.00 92.38 84 LEU A N 1
ATOM 692 C CA . LEU A 1 84 ? 4.118 -3.150 -1.098 1.00 92.38 84 LEU A CA 1
ATOM 693 C C . LEU A 1 84 ? 3.444 -3.069 0.267 1.00 92.38 84 LEU A C 1
ATOM 695 O O . LEU A 1 84 ? 2.218 -2.995 0.352 1.00 92.38 84 LEU A O 1
ATOM 699 N N . CYS A 1 85 ? 4.243 -3.022 1.323 1.00 93.19 85 CYS A N 1
ATOM 700 C CA . CYS A 1 85 ? 3.805 -2.742 2.680 1.00 93.19 85 CYS A CA 1
ATOM 701 C C . CYS A 1 85 ? 4.339 -1.370 3.094 1.00 93.19 85 CYS A C 1
ATOM 703 O O . CYS A 1 85 ? 5.544 -1.184 3.253 1.00 93.19 85 CYS A O 1
ATOM 705 N N . PHE A 1 86 ? 3.442 -0.403 3.263 1.00 89.50 86 PHE A N 1
ATOM 706 C CA . PHE A 1 86 ? 3.776 0.915 3.791 1.00 89.50 86 PHE A CA 1
ATOM 707 C C . PHE A 1 86 ? 3.616 0.907 5.301 1.00 89.50 86 PHE A C 1
ATOM 709 O O . PHE A 1 86 ? 2.503 0.749 5.813 1.00 89.50 86 PHE A O 1
ATOM 716 N N . ASN A 1 87 ? 4.710 1.141 6.014 1.00 90.25 87 ASN A N 1
ATOM 717 C CA . ASN A 1 87 ? 4.690 1.316 7.451 1.00 90.25 87 ASN A CA 1
ATOM 718 C C . ASN A 1 87 ? 4.350 2.769 7.793 1.00 90.25 87 ASN A C 1
ATOM 720 O O . ASN A 1 87 ? 5.161 3.684 7.684 1.00 90.25 87 ASN A O 1
ATOM 724 N N . MET A 1 88 ? 3.125 2.995 8.258 1.00 86.25 88 MET A N 1
ATOM 725 C CA . MET A 1 88 ? 2.608 4.334 8.544 1.00 86.25 88 MET A CA 1
ATOM 726 C C . MET A 1 88 ? 3.201 4.954 9.816 1.00 86.25 88 MET A C 1
ATOM 728 O O . MET A 1 88 ? 2.919 6.119 10.112 1.00 86.25 88 MET A O 1
ATOM 732 N N . LYS A 1 89 ? 3.978 4.205 10.611 1.00 84.19 89 LYS A N 1
ATOM 733 C CA . LYS A 1 89 ? 4.631 4.724 11.823 1.00 84.19 89 LYS A CA 1
ATOM 734 C C . LYS A 1 89 ? 5.930 5.452 11.497 1.00 84.19 89 LYS A C 1
ATOM 736 O O . LYS A 1 89 ? 6.140 6.542 12.019 1.00 84.19 89 LYS A O 1
ATOM 741 N N . ASN A 1 90 ? 6.770 4.869 10.647 1.00 84.94 90 ASN A N 1
ATOM 742 C CA . ASN A 1 90 ? 8.090 5.409 10.304 1.00 84.94 90 ASN A CA 1
ATOM 743 C C . ASN A 1 90 ? 8.198 5.890 8.844 1.00 84.94 90 ASN A C 1
ATOM 745 O O . ASN A 1 90 ? 9.063 6.706 8.543 1.00 84.94 90 ASN A O 1
ATOM 749 N N . GLY A 1 91 ? 7.266 5.495 7.975 1.00 79.88 91 GLY A N 1
ATOM 750 C CA . GLY A 1 91 ? 7.247 5.855 6.559 1.00 79.88 91 GLY A CA 1
ATOM 751 C C . GLY A 1 91 ? 8.032 4.899 5.661 1.00 79.88 91 GLY A C 1
ATOM 752 O O . GLY A 1 91 ? 8.212 5.223 4.486 1.00 79.88 91 GLY A O 1
ATOM 753 N N . ASP A 1 92 ? 8.487 3.761 6.190 1.00 85.19 92 ASP A N 1
ATOM 754 C CA . ASP A 1 92 ? 9.214 2.757 5.415 1.00 85.19 92 ASP A CA 1
ATOM 755 C C . ASP A 1 92 ? 8.289 2.039 4.431 1.00 85.19 92 ASP A C 1
ATOM 757 O O . ASP A 1 92 ? 7.080 1.902 4.650 1.00 85.19 92 ASP A O 1
ATOM 761 N N . ILE A 1 93 ? 8.886 1.565 3.340 1.00 86.56 93 ILE A N 1
ATOM 762 C CA . ILE A 1 93 ? 8.214 0.781 2.311 1.00 86.56 93 ILE A CA 1
ATOM 763 C C . ILE A 1 93 ? 8.966 -0.534 2.183 1.00 86.56 93 ILE A C 1
ATOM 765 O O . ILE A 1 93 ? 10.137 -0.551 1.806 1.00 86.56 93 ILE A O 1
ATOM 769 N N . GLU A 1 94 ? 8.279 -1.631 2.470 1.00 90.69 94 GLU A N 1
ATOM 770 C CA . GLU A 1 94 ? 8.801 -2.978 2.286 1.00 90.69 94 GLU A CA 1
ATOM 771 C C . GLU A 1 94 ? 8.164 -3.619 1.056 1.00 90.69 94 GLU A C 1
ATOM 773 O O . GLU A 1 94 ? 6.965 -3.478 0.807 1.00 90.69 94 GLU A O 1
ATOM 778 N N . LEU A 1 95 ? 8.973 -4.339 0.282 1.00 92.12 95 LEU A N 1
ATOM 779 C CA . LEU A 1 95 ? 8.515 -5.109 -0.864 1.00 92.12 95 LEU A CA 1
ATOM 780 C C . LEU A 1 95 ? 8.454 -6.589 -0.483 1.00 92.12 95 LEU A C 1
ATOM 782 O O . LEU A 1 95 ? 9.456 -7.177 -0.084 1.00 92.12 95 LEU A O 1
ATOM 786 N N . ILE A 1 96 ? 7.277 -7.187 -0.643 1.00 93.62 96 ILE A N 1
ATOM 787 C CA . ILE A 1 96 ? 7.002 -8.597 -0.386 1.00 93.62 96 ILE A CA 1
ATOM 788 C C . ILE A 1 96 ? 6.764 -9.279 -1.731 1.00 93.62 96 ILE A C 1
ATOM 790 O O . ILE A 1 96 ? 5.778 -9.009 -2.418 1.00 93.62 96 ILE A O 1
ATOM 794 N N . ASP A 1 97 ? 7.663 -10.182 -2.098 1.00 91.88 97 ASP A N 1
ATOM 795 C CA . ASP A 1 97 ? 7.586 -10.964 -3.327 1.00 91.88 97 ASP A CA 1
ATOM 796 C C . ASP A 1 97 ? 7.933 -12.420 -3.005 1.00 91.88 97 ASP A C 1
ATOM 798 O O . ASP A 1 97 ? 8.960 -12.705 -2.393 1.00 91.88 97 ASP A O 1
ATOM 802 N N . ASN A 1 98 ? 7.047 -13.343 -3.376 1.00 88.81 98 ASN A N 1
ATOM 803 C CA . ASN A 1 98 ? 7.168 -14.773 -3.087 1.00 88.81 98 ASN A CA 1
ATOM 804 C C . ASN A 1 98 ? 7.754 -15.588 -4.252 1.00 88.81 98 ASN A C 1
ATOM 806 O O . ASN A 1 98 ? 7.710 -16.819 -4.243 1.00 88.81 98 ASN A O 1
ATOM 810 N N . SER A 1 99 ? 8.256 -14.929 -5.286 1.00 83.88 99 SER A N 1
ATOM 811 C CA . SER A 1 99 ? 8.807 -15.605 -6.455 1.00 83.88 99 SER A CA 1
ATOM 812 C C . SER A 1 99 ? 10.276 -16.009 -6.292 1.00 83.88 99 SER A C 1
ATOM 814 O O . SER A 1 99 ? 10.996 -15.545 -5.411 1.00 83.88 99 SER A O 1
ATOM 816 N N . ARG A 1 100 ? 10.747 -16.836 -7.230 1.00 76.81 100 ARG A N 1
ATOM 817 C CA . ARG A 1 100 ? 12.135 -17.320 -7.288 1.00 76.81 100 ARG A CA 1
ATOM 818 C C . ARG A 1 100 ? 12.934 -16.780 -8.483 1.00 76.81 100 ARG A C 1
ATOM 820 O O . ARG A 1 100 ? 13.939 -17.384 -8.845 1.00 76.81 100 ARG A O 1
ATOM 827 N N . TYR A 1 101 ? 12.494 -15.699 -9.139 1.00 72.56 101 TYR A N 1
ATOM 828 C CA . TYR A 1 101 ? 13.180 -15.213 -10.347 1.00 72.56 101 TYR A CA 1
ATOM 829 C C . TYR A 1 101 ? 14.556 -14.613 -10.037 1.00 72.56 101 TYR A C 1
ATOM 831 O O . TYR A 1 101 ? 14.728 -13.905 -9.048 1.00 72.56 101 TYR A O 1
ATOM 839 N N . ALA A 1 102 ? 15.500 -14.843 -10.950 1.00 75.25 102 ALA A N 1
ATOM 840 C CA . ALA A 1 102 ? 16.874 -14.346 -10.888 1.00 75.25 102 ALA A CA 1
ATOM 841 C C . ALA A 1 102 ? 17.067 -12.952 -11.530 1.00 75.25 102 ALA A C 1
ATOM 843 O O . ALA A 1 102 ? 18.199 -12.516 -11.723 1.00 75.25 102 ALA A O 1
ATOM 844 N N . GLU A 1 103 ? 15.987 -12.259 -11.916 1.00 84.62 103 GLU A N 1
ATOM 845 C CA . GLU A 1 103 ? 16.089 -10.921 -12.513 1.00 84.62 103 GLU A CA 1
ATOM 846 C C . GLU A 1 103 ? 16.548 -9.863 -11.502 1.00 84.62 103 GLU A C 1
ATOM 848 O O . GLU A 1 103 ? 16.249 -9.941 -10.310 1.00 84.62 103 GLU A O 1
ATOM 853 N N . SER A 1 104 ? 17.230 -8.823 -11.992 1.00 85.44 104 SER A N 1
ATOM 854 C CA . SER A 1 104 ? 17.606 -7.681 -11.159 1.00 85.44 104 SER A CA 1
ATOM 855 C C . SER A 1 104 ? 16.377 -6.897 -10.685 1.00 85.44 104 SER A C 1
ATOM 857 O O . SER A 1 104 ? 15.370 -6.788 -11.391 1.00 85.44 104 SER A O 1
ATOM 859 N N . PHE A 1 105 ? 16.485 -6.295 -9.497 1.00 84.81 105 PHE A N 1
ATOM 860 C CA . PHE A 1 105 ? 15.403 -5.556 -8.836 1.00 84.81 105 PHE A CA 1
ATOM 861 C C . PHE A 1 105 ? 14.736 -4.518 -9.756 1.00 84.81 105 PHE A C 1
ATOM 863 O O . PHE A 1 105 ? 13.524 -4.545 -9.964 1.00 84.81 105 PHE A O 1
ATOM 870 N N . THR A 1 106 ? 15.529 -3.638 -10.375 1.00 84.44 106 THR A N 1
ATOM 871 C CA . THR A 1 106 ? 15.016 -2.561 -11.237 1.00 84.44 106 THR A CA 1
ATOM 872 C C . THR A 1 106 ? 14.286 -3.092 -12.465 1.00 84.44 106 THR A C 1
ATOM 874 O O . THR A 1 106 ? 13.242 -2.553 -12.834 1.00 84.44 106 THR A O 1
ATOM 877 N N . LYS A 1 107 ? 14.806 -4.155 -13.096 1.00 85.06 107 LYS A N 1
ATOM 878 C CA . LYS A 1 107 ? 14.183 -4.759 -14.281 1.00 85.06 107 LYS A CA 1
ATOM 879 C C . LYS A 1 107 ? 12.825 -5.354 -13.922 1.00 85.06 107 LYS A C 1
ATOM 881 O O . LYS A 1 107 ? 11.827 -5.086 -14.589 1.00 85.06 107 LYS A O 1
ATOM 886 N N . ARG A 1 108 ? 12.798 -6.081 -12.811 1.00 86.94 108 ARG A N 1
ATOM 887 C CA . ARG A 1 108 ? 11.630 -6.790 -12.312 1.00 86.94 108 ARG A CA 1
ATOM 888 C C . ARG A 1 108 ? 10.486 -5.857 -11.924 1.00 86.94 108 ARG A C 1
ATOM 890 O O . ARG A 1 108 ? 9.359 -6.032 -12.377 1.00 86.94 108 ARG A O 1
ATOM 897 N N . TYR A 1 109 ? 10.774 -4.845 -11.107 1.00 88.31 109 TYR A N 1
ATOM 898 C CA . TYR A 1 109 ? 9.746 -3.947 -10.571 1.00 88.31 109 TYR A CA 1
ATOM 899 C C . TYR A 1 109 ? 9.574 -2.662 -11.389 1.00 88.31 109 TYR A C 1
ATOM 901 O O . TYR A 1 109 ? 8.766 -1.808 -11.028 1.00 88.31 109 TYR A O 1
ATOM 909 N N . ARG A 1 110 ? 10.321 -2.510 -12.492 1.00 88.44 110 ARG A N 1
ATOM 910 C CA . ARG A 1 110 ? 10.274 -1.369 -13.428 1.00 88.44 110 ARG A CA 1
ATOM 911 C C . ARG A 1 110 ? 10.392 0.002 -12.744 1.00 88.44 110 ARG A C 1
ATOM 913 O O . ARG A 1 110 ? 9.754 0.971 -13.159 1.00 88.44 110 ARG A O 1
ATOM 920 N N . GLY A 1 111 ? 11.177 0.081 -11.670 1.00 85.25 111 GLY A N 1
ATOM 921 C CA . GLY A 1 111 ? 11.375 1.311 -10.900 1.00 85.25 111 GLY A CA 1
ATOM 922 C C . GLY A 1 111 ? 10.138 1.797 -10.122 1.00 85.25 111 GLY A C 1
ATOM 923 O O . GLY A 1 111 ? 10.082 2.967 -9.734 1.00 85.25 111 GLY A O 1
ATOM 924 N N . ARG A 1 112 ? 9.090 0.966 -9.975 1.00 86.62 112 ARG A N 1
ATOM 925 C CA . ARG A 1 112 ? 7.845 1.354 -9.286 1.00 86.62 112 ARG A CA 1
ATOM 926 C C . ARG A 1 112 ? 8.051 1.611 -7.788 1.00 86.62 112 ARG A C 1
ATOM 928 O O . ARG A 1 112 ? 7.565 2.647 -7.336 1.00 86.62 112 ARG A O 1
ATOM 935 N N . PRO A 1 113 ? 8.750 0.749 -7.019 1.00 83.62 113 PRO A N 1
ATOM 936 C CA . PRO A 1 113 ? 8.997 0.999 -5.597 1.00 83.62 113 PRO A CA 1
ATOM 937 C C . PRO A 1 113 ? 9.699 2.340 -5.343 1.00 83.62 113 PRO A C 1
ATOM 939 O O . PRO A 1 113 ? 9.296 3.096 -4.464 1.00 83.62 113 PRO A O 1
ATOM 942 N N . GLU A 1 114 ? 10.686 2.687 -6.167 1.00 80.00 114 GLU A N 1
ATOM 943 C CA . GLU A 1 114 ? 11.470 3.920 -6.064 1.00 80.00 114 GLU A CA 1
ATOM 944 C C . GLU A 1 114 ? 10.608 5.169 -6.328 1.00 80.00 114 GLU A C 1
ATOM 946 O O . GLU A 1 114 ? 10.717 6.175 -5.622 1.00 80.00 114 GLU A O 1
ATOM 951 N N . LYS A 1 115 ? 9.690 5.091 -7.302 1.00 79.62 115 LYS A N 1
ATOM 952 C CA . LYS A 1 115 ? 8.737 6.167 -7.636 1.00 79.62 115 LYS A CA 1
ATOM 953 C C . LYS A 1 115 ? 7.622 6.350 -6.605 1.00 79.62 115 LYS A C 1
ATOM 955 O O . LYS A 1 115 ? 6.986 7.397 -6.599 1.00 79.62 115 LYS A O 1
ATOM 960 N N . LEU A 1 116 ? 7.377 5.355 -5.754 1.00 75.38 116 LEU A N 1
ATOM 961 C CA . LEU A 1 116 ? 6.391 5.415 -4.668 1.00 75.38 116 LEU A CA 1
ATOM 962 C C . LEU A 1 116 ? 7.003 5.819 -3.326 1.00 75.38 116 LEU A C 1
ATOM 964 O O . LEU A 1 116 ? 6.316 5.736 -2.308 1.00 75.38 116 LEU A O 1
ATOM 968 N N . SER A 1 117 ? 8.267 6.253 -3.322 1.00 64.69 117 SER A N 1
ATOM 969 C CA . SER A 1 117 ? 8.978 6.696 -2.122 1.00 64.69 117 SER A CA 1
ATOM 970 C C . SER A 1 117 ? 8.179 7.711 -1.290 1.00 64.69 117 SER A C 1
ATOM 972 O O . SER A 1 117 ? 7.227 8.333 -1.764 1.00 64.69 117 SER A O 1
ATOM 974 N N . SER A 1 118 ? 8.579 7.871 -0.025 1.00 55.84 118 SER A N 1
ATOM 975 C CA . SER A 1 118 ? 7.867 8.547 1.080 1.00 55.84 118 SER A CA 1
ATOM 976 C C . SER A 1 118 ? 7.325 9.970 0.830 1.00 55.84 118 SER A C 1
ATOM 978 O O . SER A 1 118 ? 6.615 10.508 1.683 1.00 55.84 118 SER A O 1
ATOM 980 N N . ASN A 1 119 ? 7.621 10.576 -0.322 1.00 55.75 119 ASN A N 1
ATOM 981 C CA . ASN A 1 119 ? 7.055 11.843 -0.786 1.00 55.75 119 ASN A CA 1
ATOM 982 C C . ASN A 1 119 ? 5.749 11.677 -1.593 1.00 55.75 119 ASN A C 1
ATOM 984 O O . ASN A 1 119 ? 4.898 12.566 -1.547 1.00 55.75 119 ASN A O 1
ATOM 988 N N . THR A 1 120 ? 5.551 10.546 -2.283 1.00 58.00 120 THR A N 1
ATOM 989 C CA . THR A 1 120 ? 4.348 10.255 -3.088 1.00 58.00 120 THR A CA 1
ATOM 990 C C . THR A 1 120 ? 3.161 9.837 -2.226 1.00 58.00 120 THR A C 1
ATOM 992 O O . THR A 1 120 ? 2.033 10.274 -2.467 1.00 58.00 120 THR A O 1
ATOM 995 N N . ILE A 1 121 ? 3.396 9.010 -1.202 1.00 61.31 121 ILE A N 1
ATOM 996 C CA . ILE A 1 121 ? 2.369 8.666 -0.216 1.00 61.31 121 ILE A CA 1
ATOM 997 C C . ILE A 1 121 ? 2.524 9.608 0.983 1.00 61.31 121 ILE A C 1
ATOM 999 O O . ILE A 1 121 ? 3.549 9.566 1.662 1.00 61.31 121 ILE A O 1
ATOM 1003 N N . PRO A 1 122 ? 1.530 10.470 1.272 1.00 60.53 122 PRO A N 1
ATOM 1004 C CA . PRO A 1 122 ? 1.593 11.399 2.379 1.00 60.53 122 PRO A CA 1
ATOM 1005 C C . PRO A 1 122 ? 1.907 10.669 3.678 1.00 60.53 122 PRO A C 1
ATOM 1007 O O . PRO A 1 122 ? 1.172 9.766 4.087 1.00 60.53 122 PRO A O 1
ATOM 1010 N N . LYS A 1 123 ? 2.947 11.135 4.379 1.00 60.12 123 LYS A N 1
ATOM 1011 C CA . LYS A 1 123 ? 3.190 10.765 5.778 1.00 60.12 123 LYS A CA 1
ATOM 1012 C C . LYS A 1 123 ? 1.880 10.872 6.562 1.00 60.12 123 LYS A C 1
ATOM 1014 O O . LYS A 1 123 ? 1.091 11.791 6.326 1.00 60.12 123 LYS A O 1
ATOM 1019 N N . ARG A 1 124 ? 1.673 9.970 7.526 1.00 60.97 124 ARG A N 1
ATOM 1020 C CA . ARG A 1 124 ? 0.464 9.845 8.370 1.00 60.97 124 ARG A CA 1
ATOM 1021 C C . ARG A 1 124 ? -0.178 11.186 8.753 1.00 60.97 124 ARG A C 1
ATOM 1023 O O . ARG A 1 124 ? -1.390 11.352 8.634 1.00 60.97 124 ARG A O 1
ATOM 1030 N N . GLN A 1 125 ? 0.632 12.173 9.137 1.00 55.34 125 GLN A N 1
ATOM 1031 C CA . GLN A 1 125 ? 0.184 13.523 9.501 1.00 55.34 125 GLN A CA 1
ATOM 1032 C C . GLN A 1 125 ? -0.472 14.306 8.346 1.00 55.34 125 GLN A C 1
ATOM 1034 O O . GLN A 1 125 ? -1.493 14.962 8.548 1.00 55.34 125 GLN A O 1
ATOM 1039 N N . ASN A 1 126 ? 0.072 14.227 7.131 1.00 63.03 126 ASN A N 1
ATOM 1040 C CA . ASN A 1 126 ? -0.458 14.918 5.953 1.00 63.03 126 ASN A CA 1
ATOM 1041 C C . ASN A 1 126 ? -1.755 14.269 5.456 1.00 63.03 126 ASN A C 1
ATOM 1043 O O . ASN A 1 126 ? -2.695 14.976 5.090 1.00 63.03 126 ASN A O 1
ATOM 1047 N N . TRP A 1 127 ? -1.844 12.935 5.507 1.00 65.75 127 TRP A N 1
ATOM 1048 C CA . TRP A 1 127 ? -3.077 12.233 5.141 1.00 65.75 127 TRP A CA 1
ATOM 1049 C C . TRP A 1 127 ? -4.217 12.535 6.117 1.00 65.75 127 TRP A C 1
ATOM 1051 O O . TRP A 1 127 ? -5.353 12.760 5.705 1.00 65.75 127 TRP A O 1
ATOM 1061 N N . THR A 1 128 ? -3.908 12.610 7.413 1.00 59.00 128 THR A N 1
ATOM 1062 C CA . THR A 1 128 ? -4.899 12.934 8.451 1.00 59.00 128 THR A CA 1
ATOM 1063 C C . THR A 1 128 ? -5.553 14.289 8.176 1.00 59.00 128 THR A C 1
ATOM 1065 O O . THR A 1 128 ? -6.775 14.368 8.078 1.00 59.00 128 THR A O 1
ATOM 1068 N N . LYS A 1 129 ? -4.750 15.325 7.888 1.00 63.34 129 LYS A N 1
ATOM 1069 C CA . LYS A 1 129 ? -5.251 16.656 7.500 1.00 63.34 129 LYS A CA 1
ATOM 1070 C C . LYS A 1 129 ? -6.150 16.615 6.257 1.00 63.34 129 LYS A C 1
ATOM 1072 O O . LYS A 1 129 ? -7.163 17.308 6.209 1.00 63.34 129 LYS A O 1
ATOM 1077 N N . ARG A 1 130 ? -5.799 15.809 5.247 1.00 67.00 130 ARG A N 1
ATOM 1078 C CA . ARG A 1 130 ? -6.599 15.638 4.021 1.00 67.00 130 ARG A CA 1
ATOM 1079 C C . ARG A 1 130 ? -7.978 15.036 4.320 1.00 67.00 130 ARG A C 1
ATOM 1081 O O . ARG A 1 130 ? -8.981 15.574 3.849 1.00 67.00 130 ARG A O 1
ATOM 1088 N N . VAL A 1 13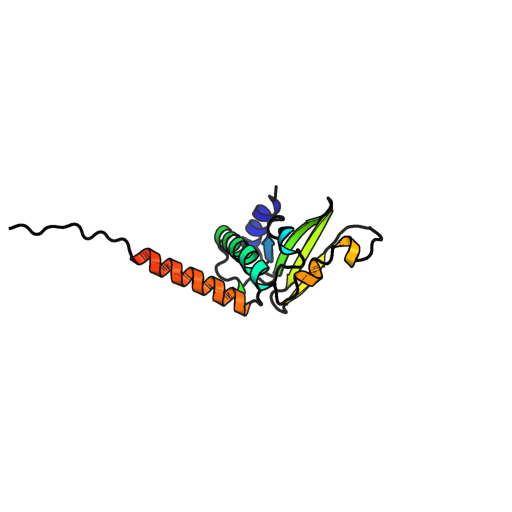1 ? -8.027 13.955 5.098 1.00 62.94 131 VAL A N 1
ATOM 1089 C CA . VAL A 1 131 ? -9.281 13.268 5.460 1.00 62.94 131 VAL A CA 1
ATOM 1090 C C . VAL A 1 131 ? -10.153 14.157 6.345 1.00 62.94 131 VAL A C 1
ATOM 1092 O O . VAL A 1 131 ? -11.338 14.325 6.053 1.00 62.94 131 VAL A O 1
ATOM 1095 N N . ASP A 1 132 ? -9.569 14.803 7.356 1.00 63.88 132 ASP A N 1
ATOM 1096 C CA . ASP A 1 132 ? -10.294 15.705 8.257 1.00 63.88 132 ASP A CA 1
ATOM 1097 C C . ASP A 1 132 ? -10.916 16.889 7.497 1.00 63.88 132 ASP A C 1
ATOM 1099 O O . ASP A 1 132 ? -12.092 17.210 7.696 1.00 63.88 132 ASP A O 1
ATOM 1103 N N . ASN A 1 133 ? -10.183 17.478 6.544 1.00 61.62 133 ASN A N 1
ATOM 1104 C CA . ASN A 1 133 ? -10.700 18.541 5.677 1.00 61.62 133 ASN A CA 1
ATOM 1105 C C . ASN A 1 133 ? -11.875 18.070 4.798 1.00 61.62 133 ASN A C 1
ATOM 1107 O O . ASN A 1 133 ? -12.822 18.832 4.577 1.00 61.62 133 ASN A O 1
ATOM 1111 N N . LYS A 1 134 ? -11.849 16.824 4.302 1.00 60.94 134 LYS A N 1
ATOM 1112 C CA . LYS A 1 134 ? -12.939 16.243 3.495 1.00 60.94 134 LYS A CA 1
ATOM 1113 C C . LYS A 1 134 ? -14.193 16.010 4.349 1.00 60.94 134 LYS A C 1
ATOM 1115 O O . LYS A 1 134 ? -15.289 16.404 3.946 1.00 60.94 134 LYS A O 1
ATOM 1120 N N . VAL A 1 135 ? -14.036 15.456 5.555 1.00 59.31 135 VAL A N 1
ATOM 1121 C CA . VAL A 1 135 ? -15.142 15.241 6.509 1.00 59.31 135 VAL A CA 1
ATOM 1122 C C . VAL A 1 135 ? -15.747 16.573 6.972 1.00 59.31 135 VAL A C 1
ATOM 1124 O O . VAL A 1 135 ? -16.971 16.697 7.041 1.00 59.31 135 VAL A O 1
ATOM 1127 N N . GLY A 1 136 ? -14.917 17.586 7.240 1.00 55.34 136 GLY A N 1
ATOM 1128 C CA . GLY A 1 136 ? -15.369 18.935 7.593 1.00 55.34 136 GLY A CA 1
ATOM 1129 C C . GLY A 1 136 ? -16.207 19.593 6.489 1.00 55.34 136 GLY A C 1
ATOM 1130 O O . GLY A 1 136 ? -17.288 20.110 6.767 1.00 55.34 136 GLY A O 1
ATOM 1131 N N . LYS A 1 137 ? -15.772 19.497 5.223 1.00 54.34 137 LYS A N 1
ATOM 1132 C CA . LYS A 1 137 ? -16.539 20.001 4.067 1.00 54.34 137 LYS A CA 1
ATOM 1133 C C . LYS A 1 137 ? -17.874 19.273 3.878 1.00 54.34 137 LYS A C 1
ATOM 1135 O O . LYS A 1 137 ? -18.885 19.926 3.629 1.00 54.34 137 LYS A O 1
ATOM 1140 N N . SER A 1 138 ? -17.909 17.949 4.050 1.00 53.69 138 SER A N 1
ATOM 1141 C CA . SER A 1 138 ? -19.151 17.170 3.924 1.00 53.69 138 SER A CA 1
ATOM 1142 C C . SER A 1 138 ? -20.207 17.565 4.963 1.00 53.69 138 SER A C 1
ATOM 1144 O O . SER A 1 138 ? -21.387 17.614 4.627 1.00 53.69 138 SER A O 1
ATOM 1146 N N . LYS A 1 139 ? -19.803 17.882 6.203 1.00 51.59 139 LYS A N 1
ATOM 1147 C CA . LYS A 1 139 ? -20.724 18.337 7.263 1.00 51.59 139 LYS A CA 1
ATOM 1148 C C . LYS A 1 139 ? -21.316 19.723 6.993 1.00 51.59 139 LYS A C 1
ATOM 1150 O O . LYS A 1 139 ? -22.439 19.996 7.419 1.00 51.59 139 LYS A O 1
ATOM 1155 N N . ASN A 1 140 ? -20.582 20.582 6.287 1.00 47.50 140 ASN A N 1
ATOM 1156 C CA . ASN A 1 140 ? -21.055 21.916 5.921 1.00 47.50 140 ASN A CA 1
ATOM 1157 C C . ASN A 1 140 ? -22.049 21.868 4.747 1.00 47.50 140 ASN A C 1
ATOM 1159 O O . ASN A 1 140 ? -23.037 22.594 4.774 1.00 47.50 140 ASN A O 1
ATOM 1163 N N . ASN A 1 141 ? -21.868 20.956 3.783 1.00 48.12 141 ASN A N 1
ATOM 1164 C CA . ASN A 1 141 ? -22.816 20.779 2.672 1.00 48.12 141 ASN A CA 1
ATOM 1165 C C . ASN A 1 141 ? -24.161 20.158 3.092 1.00 48.12 141 ASN A C 1
ATOM 1167 O O . ASN A 1 141 ? -25.175 20.408 2.450 1.00 48.12 141 ASN A O 1
ATOM 1171 N N . SER A 1 142 ? -24.208 19.387 4.181 1.00 48.50 142 SER A N 1
ATOM 1172 C CA . SER A 1 142 ? -25.457 18.793 4.687 1.00 48.50 142 SER A CA 1
ATOM 1173 C C . SER A 1 142 ? -26.390 19.775 5.414 1.00 48.50 142 SER A C 1
ATOM 1175 O O . SER A 1 142 ? -27.508 19.399 5.748 1.00 48.50 142 SER A O 1
ATOM 1177 N N . LYS A 1 143 ? -25.969 21.024 5.668 1.00 51.03 143 LYS A N 1
ATOM 1178 C CA . LYS A 1 143 ? -26.797 22.049 6.338 1.00 51.03 143 LYS A CA 1
ATOM 1179 C C . LYS A 1 143 ? -27.514 23.014 5.375 1.00 51.03 143 LYS A C 1
ATOM 1181 O O . LYS A 1 143 ? -28.177 23.929 5.845 1.00 51.03 143 LYS A O 1
ATOM 1186 N N . GLY A 1 144 ? -27.380 22.831 4.058 1.00 44.91 144 GLY A N 1
ATOM 1187 C CA . GLY A 1 144 ? -27.783 23.830 3.055 1.00 44.91 144 GLY A CA 1
ATOM 1188 C C . GLY A 1 144 ? -29.108 23.614 2.315 1.00 44.91 144 GLY A C 1
ATOM 1189 O O . GLY A 1 144 ? -29.447 24.465 1.507 1.00 44.91 144 GLY A O 1
ATOM 1190 N N . ASN A 1 145 ? -29.861 22.534 2.557 1.00 44.62 145 ASN A N 1
ATOM 1191 C CA . ASN A 1 145 ? -31.111 22.260 1.827 1.00 44.62 145 ASN A CA 1
ATOM 1192 C C . ASN A 1 145 ? -32.303 22.092 2.781 1.00 44.62 145 ASN A C 1
ATOM 1194 O O . ASN A 1 145 ? -32.796 20.987 2.993 1.00 44.62 145 ASN A 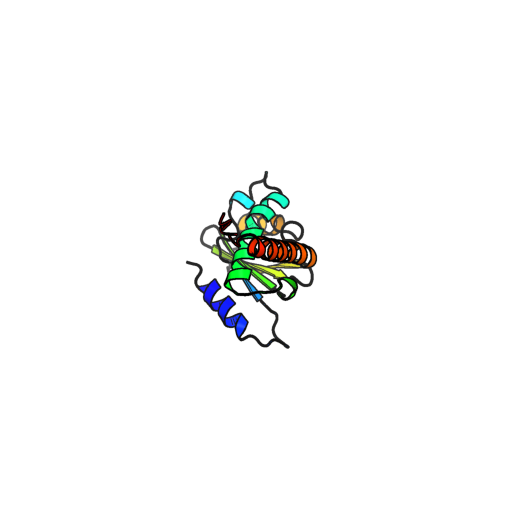O 1
ATOM 1198 N N . GLY A 1 146 ? -32.761 23.201 3.361 1.00 38.97 146 GLY A N 1
ATOM 1199 C CA . GLY A 1 146 ? -34.094 23.325 3.949 1.00 38.97 146 GLY A CA 1
ATOM 1200 C C . GLY A 1 146 ? -34.876 24.366 3.154 1.00 38.97 146 GLY A C 1
ATOM 1201 O O . GLY A 1 146 ? -34.588 25.551 3.263 1.00 38.97 146 GLY A O 1
ATOM 1202 N N . LEU A 1 147 ? -35.808 23.911 2.314 1.00 45.16 147 LEU A N 1
ATOM 1203 C CA . LEU A 1 147 ? -36.733 24.752 1.552 1.00 45.16 147 LEU A CA 1
ATOM 1204 C C . LEU A 1 147 ? -37.591 25.607 2.502 1.00 45.16 147 LEU A C 1
ATOM 1206 O O . LEU A 1 147 ? -38.432 25.062 3.215 1.00 45.16 147 LEU A O 1
ATOM 1210 N N . GLU A 1 148 ? -37.437 26.932 2.472 1.00 40.44 148 GLU A N 1
ATOM 1211 C CA . GLU A 1 148 ? -38.461 27.849 2.984 1.00 40.44 148 GLU A CA 1
ATOM 1212 C C . GLU A 1 148 ? -39.558 27.981 1.929 1.00 40.44 148 GLU A C 1
ATOM 1214 O O . GLU A 1 148 ? -39.422 28.675 0.920 1.00 40.44 148 GLU A O 1
ATOM 1219 N N . ASN A 1 149 ? -40.644 27.242 2.151 1.00 40.44 149 ASN A N 1
ATOM 1220 C CA . ASN A 1 149 ? -41.843 27.337 1.344 1.00 40.44 149 ASN A CA 1
ATOM 1221 C C . ASN A 1 149 ? -42.653 28.561 1.793 1.00 40.44 149 ASN A C 1
ATOM 1223 O O . ASN A 1 149 ? -42.981 28.741 2.965 1.00 40.44 149 ASN A O 1
ATOM 1227 N N . SER A 1 150 ? -42.962 29.395 0.814 1.00 50.66 150 SER A N 1
ATOM 1228 C CA . SER A 1 150 ? -43.751 30.616 0.872 1.00 50.66 150 SER A CA 1
ATOM 1229 C C . SER A 1 150 ? -45.128 30.454 1.530 1.00 50.66 150 SER A C 1
ATOM 1231 O O . SER A 1 150 ? -45.928 29.606 1.133 1.00 50.66 150 SER A O 1
ATOM 1233 N N . SER A 1 151 ? -45.469 31.370 2.439 1.00 43.22 151 SER A N 1
ATOM 1234 C CA . SER A 1 151 ? -46.852 31.812 2.665 1.00 43.22 151 SER A CA 1
ATOM 1235 C C . SER A 1 151 ? -46.867 33.212 3.272 1.00 43.22 151 SER A C 1
ATOM 1237 O O . SER A 1 151 ? -46.778 33.387 4.482 1.00 43.22 151 SER A O 1
ATOM 1239 N N . LYS A 1 152 ? -47.011 34.226 2.414 1.00 46.03 152 LYS A N 1
ATOM 1240 C CA . LYS A 1 152 ? -47.632 35.497 2.795 1.00 46.03 152 LYS A CA 1
ATOM 1241 C C . LYS A 1 152 ? -49.079 35.420 2.319 1.00 46.03 152 LYS A C 1
ATOM 1243 O O . LYS A 1 152 ? -49.326 35.465 1.117 1.00 46.03 152 LYS A O 1
ATOM 1248 N N . ARG A 1 153 ? -50.012 35.224 3.252 1.00 44.97 153 ARG A N 1
ATOM 1249 C CA . ARG A 1 153 ? -51.431 35.514 3.022 1.00 44.97 153 ARG A CA 1
ATOM 1250 C C . ARG A 1 153 ? -51.649 37.009 3.252 1.00 44.97 153 ARG A C 1
ATOM 1252 O O . ARG A 1 153 ? -51.067 37.565 4.182 1.00 44.97 153 ARG A O 1
ATOM 1259 N N . LEU A 1 154 ? -52.411 37.592 2.330 1.00 47.75 154 LEU A N 1
ATOM 1260 C CA . LEU A 1 154 ? -53.001 38.931 2.368 1.00 47.75 154 LEU A CA 1
ATOM 1261 C C . LEU A 1 154 ? -53.911 39.103 3.587 1.00 47.75 154 LEU A C 1
ATOM 1263 O O . LEU A 1 154 ? -54.521 38.084 3.993 1.00 47.75 154 LEU A O 1
#

pLDDT: mean 79.71, std 16.01, range [38.97, 96.56]